Protein AF-A0A8F0D5J1-F1 (afdb_monomer_lite)

Radius of gyration: 11.2 Å; chains: 1;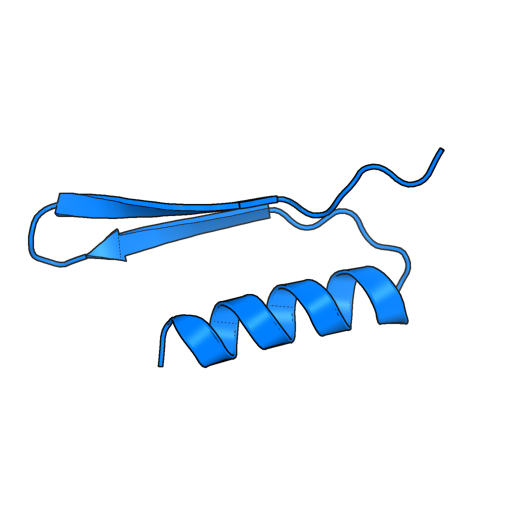 bounding box: 20×12×35 Å

InterPro domains:
  IPR002100 Transcription factor, MADS-box [PF00319] (1-34)
  IPR002100 Transcription factor, MADS-box [PS50066] (1-38)
  IPR002100 Transcription factor, MADS-box [SM00432] (1-37)
  IPR036879 Transcription factor, MADS-box superfamily [G3DSA:3.40.1810.10] (1-40)
  IPR036879 Transcription factor, MADS-box superfamily [SSF55455] (1-38)
  IPR050142 MADS-box/MEF2 Transcription Factor [PTHR48019] (1-39)

Organism: NCBI:txid436794

Foldseek 3Di:
DVVVVLVVQQVCCVVVVDWDKDWDADPVRDIDIDTDDDDD

Structure (mmCIF, N/CA/C/O backbone):
data_AF-A0A8F0D5J1-F1
#
_entry.id   AF-A0A8F0D5J1-F1
#
loop_
_atom_site.group_PDB
_atom_site.id
_atom_site.type_symbol
_atom_site.label_atom_id
_atom_site.label_alt_id
_atom_site.label_comp_id
_atom_site.label_asym_id
_atom_site.label_entity_id
_atom_site.label_seq_id
_atom_site.pdbx_PDB_ins_code
_atom_site.Cartn_x
_atom_site.Cartn_y
_atom_site.Cartn_z
_atom_site.occupancy
_atom_site.B_iso_or_equiv
_atom_site.auth_seq_id
_atom_site.auth_comp_id
_atom_site.auth_asym_id
_atom_site.auth_atom_id
_atom_site.pdbx_PDB_model_num
ATOM 1 N N . ARG A 1 1 ? 5.822 -0.541 11.396 1.00 90.19 1 ARG A N 1
ATOM 2 C CA . ARG A 1 1 ? 5.388 -1.552 10.394 1.00 90.19 1 ARG A CA 1
ATOM 3 C C . ARG A 1 1 ? 4.515 -0.944 9.293 1.00 90.19 1 ARG A C 1
ATOM 5 O O . ARG A 1 1 ? 4.957 -0.979 8.156 1.00 90.19 1 ARG A O 1
ATOM 12 N N . ARG A 1 2 ? 3.372 -0.302 9.601 1.00 94.75 2 ARG A N 1
ATOM 13 C CA . ARG A 1 2 ? 2.490 0.353 8.601 1.00 94.75 2 ARG A CA 1
ATOM 14 C C . ARG A 1 2 ? 3.228 1.235 7.582 1.00 94.75 2 ARG A C 1
ATOM 16 O O . ARG A 1 2 ? 3.071 1.031 6.389 1.00 94.75 2 ARG A O 1
ATOM 23 N N . ASN A 1 3 ? 4.086 2.145 8.047 1.00 95.44 3 ASN A N 1
ATOM 24 C CA . ASN A 1 3 ? 4.834 3.044 7.157 1.00 95.44 3 ASN A CA 1
ATOM 25 C C . ASN A 1 3 ? 5.754 2.284 6.184 1.00 95.44 3 ASN A C 1
ATOM 27 O O . ASN A 1 3 ? 5.932 2.710 5.052 1.00 95.44 3 ASN A O 1
ATOM 31 N N . GLY A 1 4 ? 6.305 1.139 6.602 1.00 97.75 4 GLY A N 1
ATOM 32 C CA . GLY A 1 4 ? 7.109 0.282 5.729 1.00 97.75 4 GLY A CA 1
ATOM 33 C C . GLY A 1 4 ? 6.273 -0.387 4.636 1.00 97.75 4 GLY A C 1
ATOM 34 O O . GLY A 1 4 ? 6.722 -0.470 3.501 1.00 97.75 4 GLY A O 1
ATOM 35 N N . ILE A 1 5 ? 5.040 -0.798 4.955 1.00 96.88 5 ILE A N 1
ATOM 36 C CA . ILE A 1 5 ? 4.092 -1.341 3.969 1.00 96.88 5 ILE A CA 1
ATOM 37 C C . ILE A 1 5 ? 3.695 -0.254 2.963 1.00 96.88 5 ILE A C 1
ATOM 39 O O . ILE A 1 5 ? 3.764 -0.493 1.764 1.00 96.88 5 ILE A O 1
ATOM 43 N N . MET A 1 6 ? 3.366 0.957 3.430 1.00 96.62 6 MET A N 1
ATOM 44 C CA . MET A 1 6 ? 3.067 2.096 2.547 1.00 96.62 6 MET A CA 1
ATOM 45 C C . MET A 1 6 ? 4.252 2.448 1.637 1.00 96.62 6 MET A C 1
ATOM 47 O O . MET A 1 6 ? 4.065 2.686 0.447 1.00 96.62 6 MET A O 1
ATOM 51 N N . LYS A 1 7 ? 5.485 2.422 2.165 1.00 97.50 7 LYS A N 1
ATOM 52 C CA . LYS A 1 7 ? 6.699 2.649 1.368 1.00 97.50 7 LYS A CA 1
ATOM 53 C C . LYS A 1 7 ? 6.864 1.587 0.279 1.00 97.50 7 LYS A C 1
ATOM 55 O O . LYS A 1 7 ? 7.118 1.943 -0.863 1.00 97.50 7 LYS A O 1
ATOM 60 N N . LYS A 1 8 ? 6.650 0.310 0.611 1.00 97.31 8 LYS A N 1
ATOM 61 C CA . LYS A 1 8 ? 6.705 -0.794 -0.359 1.00 97.31 8 LYS A CA 1
ATOM 62 C C . LYS A 1 8 ? 5.609 -0.701 -1.420 1.00 97.31 8 LYS A C 1
ATOM 64 O O . LYS A 1 8 ? 5.901 -0.929 -2.584 1.00 97.31 8 LYS A O 1
ATOM 69 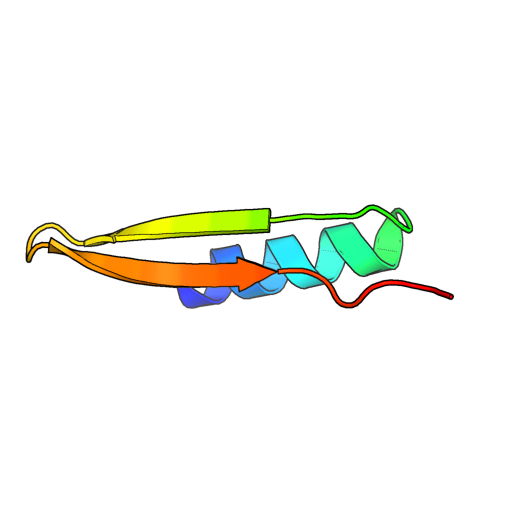N N . ALA A 1 9 ? 4.383 -0.335 -1.044 1.00 97.31 9 ALA A N 1
ATOM 70 C CA . ALA A 1 9 ? 3.296 -0.122 -2.001 1.00 97.31 9 ALA A CA 1
ATOM 71 C C . ALA A 1 9 ? 3.652 0.980 -3.015 1.00 97.31 9 ALA A C 1
ATOM 73 O O . ALA A 1 9 ? 3.458 0.796 -4.214 1.00 97.31 9 ALA A O 1
ATOM 74 N N . LYS A 1 10 ? 4.263 2.077 -2.542 1.00 96.19 10 LYS A N 1
ATOM 75 C CA . LYS A 1 10 ? 4.796 3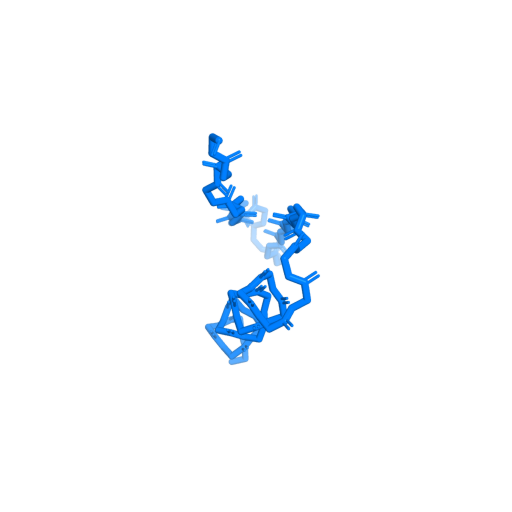.136 -3.408 1.00 96.19 10 LYS A CA 1
ATOM 76 C C . LYS A 1 10 ? 5.943 2.653 -4.299 1.00 96.19 10 LYS A C 1
ATOM 78 O O . LYS A 1 10 ? 5.943 2.952 -5.486 1.00 96.19 10 LYS A O 1
ATOM 83 N N . GLU A 1 11 ? 6.912 1.927 -3.742 1.00 97.25 11 GLU A N 1
ATOM 84 C CA . GLU A 1 11 ? 8.046 1.379 -4.504 1.00 97.25 11 GLU A CA 1
ATOM 85 C C . GLU A 1 11 ? 7.565 0.439 -5.620 1.00 97.25 11 GLU A C 1
ATOM 87 O O . GLU A 1 11 ? 8.012 0.580 -6.752 1.00 97.25 11 GLU A O 1
ATOM 92 N N . ILE A 1 12 ? 6.618 -0.461 -5.334 1.00 96.62 12 ILE A N 1
ATOM 93 C CA . ILE A 1 12 ? 6.058 -1.397 -6.321 1.00 96.62 12 ILE A CA 1
ATOM 94 C C . ILE A 1 12 ? 5.287 -0.657 -7.414 1.00 96.62 12 ILE A C 1
ATOM 96 O O . ILE A 1 12 ? 5.486 -0.952 -8.588 1.00 96.62 12 ILE A O 1
ATOM 100 N N . SER A 1 13 ? 4.442 0.312 -7.044 1.00 96.44 13 SER A N 1
ATOM 101 C CA . SER A 1 13 ? 3.683 1.096 -8.023 1.00 96.44 13 SER A CA 1
ATOM 102 C C . SER A 1 13 ? 4.608 1.773 -9.040 1.00 96.44 13 SER A C 1
ATOM 104 O O . SER A 1 13 ? 4.353 1.689 -10.235 1.00 96.44 13 SER A O 1
ATOM 106 N N . VAL A 1 14 ? 5.726 2.351 -8.583 1.00 94.94 14 VAL A N 1
ATOM 107 C CA . VAL A 1 14 ? 6.706 3.012 -9.461 1.00 94.94 14 VAL A CA 1
ATOM 108 C C . VAL A 1 14 ? 7.544 2.010 -10.261 1.00 94.94 14 VAL A C 1
ATOM 110 O O . VAL A 1 14 ? 7.742 2.204 -11.454 1.00 94.94 14 VAL A O 1
ATOM 113 N N . LEU A 1 15 ? 8.058 0.949 -9.630 1.00 97.31 15 LEU A N 1
ATOM 114 C CA . LEU A 1 15 ? 8.951 -0.015 -10.292 1.00 97.31 15 LEU A CA 1
ATOM 115 C C . LEU A 1 15 ? 8.250 -0.844 -11.370 1.00 97.31 15 LEU A C 1
ATOM 117 O O . LEU A 1 15 ? 8.898 -1.283 -12.316 1.00 97.31 15 LEU A O 1
ATOM 121 N N . CYS A 1 16 ? 6.954 -1.091 -11.197 1.00 96.06 16 CYS A N 1
ATOM 122 C CA . CYS A 1 16 ? 6.174 -1.941 -12.088 1.00 96.06 16 CYS A CA 1
ATOM 123 C C . CYS A 1 16 ? 5.190 -1.157 -12.965 1.00 96.06 16 CYS A C 1
ATOM 125 O O . CYS A 1 16 ? 4.441 -1.800 -13.693 1.00 96.06 16 CYS A O 1
ATOM 127 N N . ASP A 1 17 ? 5.160 0.178 -12.863 1.00 94.19 17 ASP A N 1
ATOM 128 C CA . ASP A 1 17 ? 4.139 1.048 -13.476 1.00 94.19 17 ASP A CA 1
ATOM 129 C C . ASP A 1 17 ? 2.711 0.515 -13.255 1.00 94.19 17 ASP A C 1
ATOM 131 O O . ASP A 1 17 ? 1.895 0.360 -14.161 1.00 94.19 17 ASP A O 1
ATOM 135 N N . ALA A 1 18 ? 2.440 0.132 -12.007 1.00 94.12 18 ALA A N 1
ATOM 136 C CA . ALA A 1 18 ? 1.205 -0.528 -11.621 1.00 94.12 18 ALA A CA 1
ATOM 137 C C . ALA A 1 18 ? 0.347 0.393 -10.753 1.00 94.12 18 ALA A C 1
ATOM 139 O O . ALA A 1 18 ? 0.839 1.046 -9.823 1.00 94.12 18 ALA A O 1
ATOM 140 N N . GLN A 1 19 ? -0.964 0.375 -10.999 1.00 96.38 19 GLN A N 1
ATOM 141 C CA . GLN A 1 19 ? -1.931 0.967 -10.082 1.00 96.38 19 GLN A CA 1
ATOM 142 C C . GLN A 1 19 ? -2.073 0.090 -8.834 1.00 96.38 19 GLN A C 1
ATOM 144 O O . GLN A 1 19 ? -2.334 -1.110 -8.918 1.00 96.38 19 GLN A O 1
ATOM 149 N N . VAL A 1 20 ? -1.904 0.697 -7.660 1.00 95.94 20 VAL A N 1
ATOM 150 C CA . VAL A 1 20 ? -1.924 0.018 -6.361 1.00 95.94 20 VAL A CA 1
ATOM 151 C C . VAL A 1 20 ? -2.808 0.794 -5.390 1.00 95.94 20 VAL A C 1
ATOM 153 O O . VAL A 1 20 ? -2.654 2.002 -5.213 1.00 95.94 20 VAL A O 1
ATOM 156 N N . SER A 1 21 ? -3.694 0.080 -4.696 1.00 96.81 21 SER A N 1
ATOM 157 C CA . SER A 1 21 ? -4.469 0.607 -3.572 1.00 96.81 21 SER A CA 1
ATOM 158 C C . SER A 1 21 ? -4.262 -0.264 -2.334 1.00 96.81 21 SER A C 1
ATOM 160 O O . SER A 1 21 ? -4.145 -1.487 -2.427 1.00 96.81 21 SER A O 1
ATOM 162 N N . LEU A 1 22 ? -4.177 0.371 -1.168 1.00 97.00 22 LEU A N 1
ATOM 163 C CA . LEU A 1 22 ? -3.947 -0.276 0.117 1.00 97.00 22 LEU A CA 1
ATOM 164 C C . LEU A 1 22 ? -4.872 0.329 1.171 1.00 97.00 22 LEU A C 1
ATOM 166 O O . LEU A 1 22 ? -4.844 1.535 1.401 1.00 97.00 22 LEU A O 1
ATOM 170 N N . VAL A 1 23 ? -5.605 -0.531 1.880 1.00 97.31 23 VAL A N 1
ATOM 171 C CA . VAL A 1 23 ? -6.469 -0.162 3.010 1.00 97.31 23 VAL A CA 1
ATOM 172 C C . VAL A 1 23 ? -6.043 -0.943 4.251 1.00 97.31 23 VAL A C 1
ATOM 174 O O . VAL A 1 23 ? -5.850 -2.157 4.200 1.00 97.31 23 VAL A O 1
ATOM 177 N N . ILE A 1 24 ? -5.877 -0.247 5.377 1.00 96.31 24 ILE A N 1
ATOM 178 C CA . ILE A 1 24 ? -5.472 -0.832 6.660 1.00 96.31 24 ILE A CA 1
ATOM 179 C C . ILE A 1 24 ? -6.416 -0.349 7.759 1.00 96.31 24 ILE A C 1
ATOM 181 O O . ILE A 1 24 ? 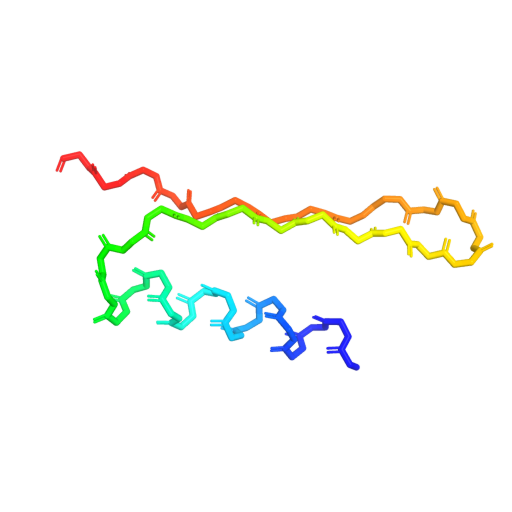-6.503 0.849 8.022 1.00 96.31 24 ILE A O 1
ATOM 185 N N . PHE A 1 25 ? -7.028 -1.290 8.475 1.00 97.06 25 PHE A N 1
ATOM 186 C CA . PHE A 1 25 ? -7.757 -1.025 9.715 1.00 97.06 25 PHE A CA 1
ATOM 187 C C . PHE A 1 25 ? -6.875 -1.342 10.925 1.00 97.06 25 PHE A C 1
ATOM 189 O O . PHE A 1 25 ? -6.240 -2.396 10.987 1.00 97.06 25 PHE A O 1
ATOM 196 N N . SER A 1 26 ? -6.804 -0.424 11.891 1.00 95.25 26 SER A N 1
ATOM 197 C CA . SER A 1 26 ? -6.200 -0.724 13.193 1.00 95.25 26 SER A CA 1
ATOM 198 C C . SER A 1 26 ? -7.182 -1.478 14.091 1.00 95.25 26 SER A C 1
ATOM 200 O O . SER A 1 26 ? -8.391 -1.442 13.879 1.00 95.25 26 SER A O 1
ATOM 202 N N . SER A 1 27 ? -6.675 -2.094 15.159 1.00 96.00 27 SER A N 1
ATOM 203 C CA . SER A 1 27 ? -7.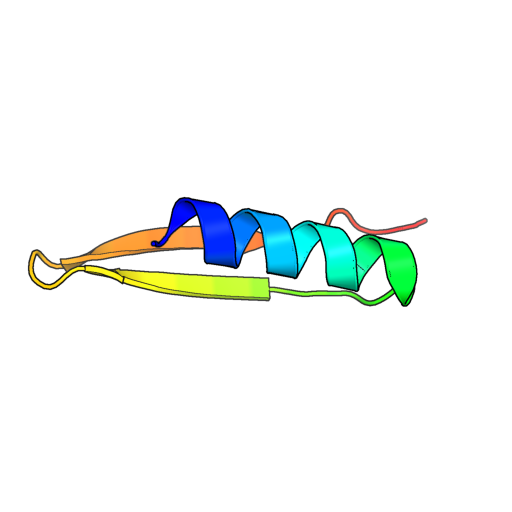511 -2.702 16.204 1.00 96.00 27 SER A CA 1
ATOM 204 C C . SER A 1 27 ? -8.447 -1.707 16.904 1.00 96.00 27 SER A C 1
ATOM 206 O O . SER A 1 27 ? -9.421 -2.119 17.518 1.00 96.00 27 SER A O 1
ATOM 208 N N . LEU A 1 28 ? -8.172 -0.403 16.794 1.00 97.12 28 LEU A N 1
ATOM 209 C CA . LEU A 1 28 ? -9.021 0.679 17.304 1.00 97.12 28 LEU A CA 1
ATOM 210 C C . LEU A 1 28 ? -10.025 1.186 16.251 1.00 97.12 28 LEU A C 1
ATOM 212 O O . LEU A 1 2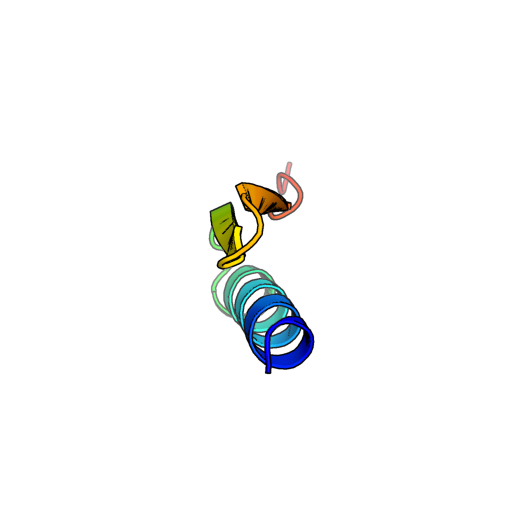8 ? -10.617 2.245 16.430 1.00 97.12 28 LEU A O 1
ATOM 216 N N . GLY A 1 29 ? -10.161 0.491 15.118 1.00 96.31 29 GLY A N 1
ATOM 217 C CA . GLY A 1 29 ? -11.091 0.848 14.045 1.00 96.31 29 GLY A CA 1
ATOM 218 C C . GLY A 1 29 ? -10.643 2.019 13.166 1.00 96.31 29 GLY A C 1
ATOM 219 O O . GLY A 1 29 ? -11.397 2.455 12.301 1.00 96.31 29 GLY A O 1
ATOM 220 N N . LYS A 1 30 ? -9.419 2.538 13.335 1.00 97.25 30 LYS A N 1
ATOM 221 C CA . LYS A 1 30 ? -8.927 3.638 12.495 1.00 97.25 30 LYS A CA 1
ATOM 222 C C . LYS A 1 30 ? -8.508 3.116 11.123 1.00 97.25 30 LYS A C 1
ATOM 224 O O . LYS A 1 30 ? -7.639 2.246 11.038 1.00 97.25 30 LYS A O 1
ATOM 229 N N . MET A 1 31 ? -9.083 3.698 10.074 1.00 96.44 31 MET A N 1
ATOM 230 C CA . MET A 1 31 ? -8.727 3.433 8.682 1.00 96.44 31 MET A CA 1
ATOM 231 C C . MET A 1 31 ? -7.507 4.261 8.259 1.00 96.44 31 MET A C 1
ATOM 233 O O . MET A 1 31 ? -7.379 5.440 8.597 1.00 96.44 31 MET A O 1
ATOM 237 N N . PHE A 1 32 ? -6.609 3.624 7.517 1.00 96.00 32 PHE A N 1
ATOM 238 C CA . PHE A 1 32 ? -5.501 4.250 6.809 1.00 96.00 32 PHE A CA 1
ATOM 239 C C . PHE A 1 32 ? -5.519 3.760 5.371 1.00 96.00 32 PHE A C 1
ATOM 241 O O . PHE A 1 32 ? -5.642 2.557 5.141 1.00 96.00 32 PHE A O 1
ATOM 248 N N . GLU A 1 33 ? -5.331 4.670 4.429 1.00 96.44 33 GLU A N 1
ATOM 249 C CA . GLU A 1 33 ? -5.339 4.346 3.010 1.00 96.44 33 GLU A CA 1
ATOM 250 C C . GLU A 1 33 ? -4.111 4.895 2.289 1.00 96.44 33 GLU A C 1
ATOM 252 O O . GLU A 1 33 ? -3.464 5.849 2.732 1.00 96.44 33 GLU A O 1
ATOM 257 N N . TYR A 1 34 ? -3.779 4.239 1.185 1.00 95.38 34 TYR A N 1
ATOM 258 C CA . TYR A 1 34 ? -2.829 4.703 0.190 1.00 95.38 34 TYR A CA 1
ATOM 259 C C . TYR A 1 34 ? -3.356 4.311 -1.189 1.00 95.38 34 TYR A C 1
ATOM 261 O O . TYR A 1 34 ? -3.691 3.149 -1.411 1.00 95.38 34 TYR A O 1
ATOM 269 N N . CYS A 1 35 ? -3.368 5.267 -2.110 1.00 96.56 35 CYS A N 1
ATOM 270 C CA . CYS A 1 35 ? -3.630 5.037 -3.524 1.00 96.56 35 CYS A CA 1
ATOM 271 C C . CYS A 1 35 ? -2.448 5.581 -4.324 1.00 96.56 35 CYS A C 1
ATOM 273 O O . CYS A 1 35 ? -1.972 6.692 -4.063 1.00 96.56 35 CYS A O 1
ATOM 275 N N . SER A 1 36 ? -1.956 4.791 -5.274 1.00 95.19 36 SER A N 1
ATOM 276 C CA . SER A 1 36 ? -0.956 5.255 -6.228 1.00 95.19 36 SER A CA 1
ATOM 277 C C . SER A 1 36 ? -1.522 6.398 -7.075 1.00 95.19 36 SER A C 1
ATOM 279 O O . SER A 1 36 ? -2.697 6.341 -7.447 1.00 95.19 36 SER A O 1
ATOM 281 N N . PRO A 1 37 ? -0.715 7.416 -7.411 1.00 90.06 37 PRO A N 1
ATOM 282 C CA . PRO A 1 37 ? -1.127 8.422 -8.380 1.00 90.06 37 PRO A CA 1
ATOM 283 C C . PRO A 1 37 ? -1.427 7.761 -9.730 1.00 90.06 37 PRO A C 1
ATOM 285 O O . PRO A 1 37 ? -0.772 6.793 -10.112 1.00 90.06 37 PRO A O 1
ATOM 288 N N . SER A 1 38 ? -2.421 8.283 -10.442 1.00 81.12 38 SER A N 1
ATOM 289 C CA . SER A 1 38 ? -2.704 7.866 -11.812 1.00 81.12 38 SER A CA 1
ATOM 290 C C . SER A 1 38 ? -1.585 8.365 -12.724 1.00 81.12 38 SER A C 1
ATOM 292 O O . SER A 1 38 ? -1.341 9.571 -12.780 1.00 81.12 38 SER A O 1
ATOM 294 N N . THR A 1 39 ? -0.906 7.460 -13.424 1.00 68.81 39 THR A N 1
ATOM 295 C CA . THR A 1 39 ? -0.017 7.816 -14.535 1.00 68.81 39 THR A CA 1
ATOM 296 C C . THR A 1 39 ? -0.898 8.150 -15.744 1.00 68.81 39 THR A C 1
ATOM 298 O O . THR A 1 39 ? -1.719 7.320 -16.133 1.00 68.81 39 THR A O 1
ATOM 301 N N . THR A 1 40 ? -0.814 9.381 -16.257 1.00 58.91 40 THR A N 1
ATOM 302 C CA . THR A 1 40 ? -1.541 9.842 -17.458 1.00 58.91 40 THR A CA 1
ATOM 303 C C . THR A 1 40 ? -0.855 9.378 -18.732 1.00 58.91 40 THR A C 1
ATOM 305 O O . THR A 1 40 ? 0.397 9.404 -18.747 1.00 58.91 40 THR A O 1
#

Sequence (40 aa):
RRNGIMKKAKEISVLCDAQVSLVIFSSLGKMFEYCSPSTT

Secondary structure (DSSP, 8-state):
-HHHHHHHHHHHHHHTT---EEEEE-TT--EEEEEPPPP-

pLDDT: mean 94.01, std 7.55, range [58.91, 97.75]